Protein AF-A0A928SME7-F1 (afdb_monomer_lite)

Structure (mmCIF, N/CA/C/O backbone):
data_AF-A0A928SME7-F1
#
_entry.id   AF-A0A928SME7-F1
#
loop_
_atom_site.group_PDB
_atom_site.id
_atom_site.type_symbol
_atom_site.label_atom_id
_atom_site.label_alt_id
_atom_site.label_comp_id
_atom_site.label_asym_id
_atom_site.label_entity_id
_atom_site.label_seq_id
_atom_site.pdbx_PDB_ins_code
_atom_site.Cartn_x
_atom_site.Cartn_y
_atom_site.Cartn_z
_atom_site.occupancy
_atom_site.B_iso_or_equiv
_atom_site.auth_seq_id
_atom_site.auth_comp_id
_atom_site.auth_asym_id
_atom_site.auth_atom_id
_atom_site.pdbx_PDB_model_num
ATOM 1 N N . MET A 1 1 ? -74.076 28.732 -35.093 1.00 48.88 1 MET A N 1
ATOM 2 C CA . MET A 1 1 ? -73.305 27.623 -35.694 1.00 48.88 1 MET A CA 1
ATOM 3 C C . MET A 1 1 ? -71.975 28.179 -36.183 1.00 48.88 1 MET A C 1
ATOM 5 O O . MET A 1 1 ? -71.994 28.963 -37.117 1.00 48.88 1 MET A O 1
ATOM 9 N N . ALA A 1 2 ? -70.865 27.841 -35.518 1.00 42.25 2 ALA A N 1
ATOM 10 C CA . ALA A 1 2 ? -69.482 28.001 -35.992 1.00 42.25 2 ALA A CA 1
ATOM 11 C C . ALA A 1 2 ? -68.558 27.217 -35.035 1.00 42.25 2 ALA A C 1
ATOM 13 O O . ALA A 1 2 ? -68.690 27.354 -33.821 1.00 42.25 2 ALA A O 1
ATOM 14 N N . ARG A 1 3 ? -67.678 26.359 -35.569 1.00 56.59 3 ARG A N 1
ATOM 15 C CA . ARG A 1 3 ? -66.626 25.640 -34.822 1.00 56.59 3 ARG A CA 1
ATOM 16 C C . ARG A 1 3 ? -65.329 26.465 -34.838 1.00 56.59 3 ARG A C 1
ATOM 18 O O . ARG A 1 3 ? -65.010 26.996 -35.897 1.00 56.59 3 ARG A O 1
ATOM 25 N N . PRO A 1 4 ? -64.526 26.453 -33.766 1.00 50.28 4 PRO A N 1
ATOM 26 C CA . PRO A 1 4 ? -63.067 26.565 -33.866 1.00 50.28 4 PRO A CA 1
ATOM 27 C C . PRO A 1 4 ? -62.442 25.204 -33.487 1.00 50.28 4 PRO A C 1
ATOM 29 O O . PRO A 1 4 ? -62.723 24.668 -32.421 1.00 50.28 4 PRO A O 1
ATOM 32 N N . SER A 1 5 ? -61.870 24.454 -34.434 1.00 55.06 5 SER A N 1
ATOM 33 C CA . SER A 1 5 ? -60.511 24.559 -35.004 1.00 55.06 5 SER A CA 1
ATOM 34 C C . SER A 1 5 ? -59.432 24.023 -34.055 1.00 55.06 5 SER A C 1
ATOM 36 O O . SER A 1 5 ? -59.012 24.710 -33.129 1.00 55.06 5 SER A O 1
ATOM 38 N N . GLU A 1 6 ? -58.978 22.795 -34.332 1.00 55.50 6 GLU 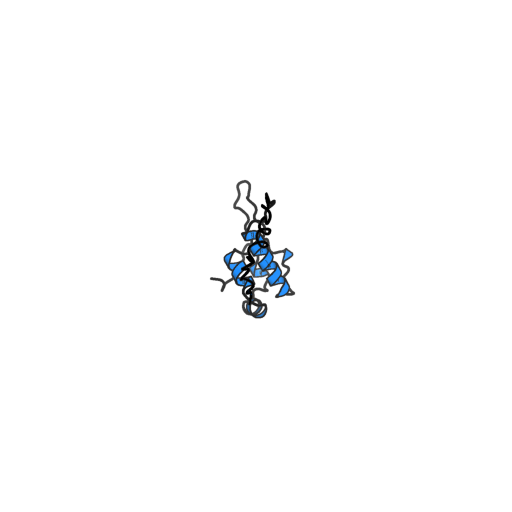A N 1
ATOM 39 C CA . GLU A 1 6 ? -57.745 22.202 -33.805 1.00 55.50 6 GLU A CA 1
ATOM 40 C C . GLU A 1 6 ? -56.544 23.132 -34.027 1.00 55.50 6 GLU A C 1
ATOM 42 O O . GLU A 1 6 ? -56.390 23.733 -35.088 1.00 55.50 6 GLU A O 1
ATOM 47 N N . SER A 1 7 ? -55.666 23.206 -33.029 1.00 55.75 7 SER A N 1
ATOM 48 C CA . SER A 1 7 ? -54.352 23.840 -33.115 1.00 55.75 7 SER A CA 1
ATOM 49 C C . SER A 1 7 ? -53.368 22.949 -32.363 1.00 55.75 7 SER A C 1
ATOM 51 O O . SER A 1 7 ? -53.189 23.054 -31.151 1.00 55.75 7 SER A O 1
ATOM 53 N N . ARG A 1 8 ? -52.785 21.991 -33.092 1.00 60.59 8 ARG A N 1
ATOM 54 C CA . ARG A 1 8 ? -51.649 21.178 -32.646 1.00 60.59 8 ARG A CA 1
ATOM 55 C C . ARG A 1 8 ? -50.414 22.077 -32.569 1.00 60.59 8 ARG A C 1
ATOM 57 O O . ARG A 1 8 ? -49.646 22.161 -33.522 1.00 60.59 8 ARG A O 1
ATOM 64 N N . THR A 1 9 ? -50.204 22.753 -31.447 1.00 55.84 9 THR A N 1
ATOM 65 C CA . THR A 1 9 ? -48.962 23.497 -31.194 1.00 55.84 9 THR A CA 1
ATOM 66 C C . THR A 1 9 ? -47.913 22.585 -30.575 1.00 55.84 9 THR A C 1
ATOM 68 O O . THR A 1 9 ? -47.749 22.501 -29.364 1.00 55.84 9 THR A O 1
ATOM 71 N N . SER A 1 10 ? -47.259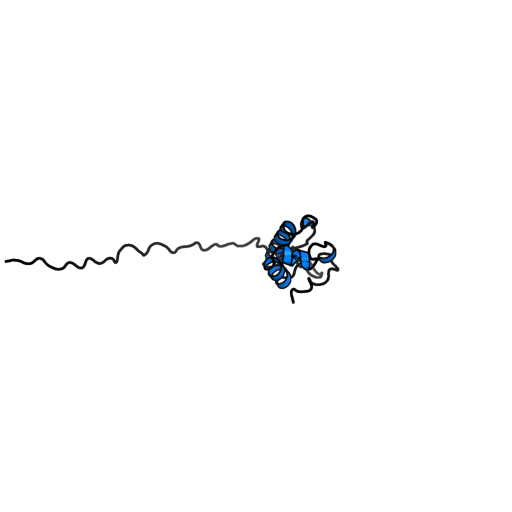 21.859 -31.480 1.00 49.44 10 SER A N 1
ATOM 72 C CA . SER A 1 10 ? -45.836 21.510 -31.507 1.00 49.44 10 SER A CA 1
ATOM 73 C C . SER A 1 10 ? -45.025 21.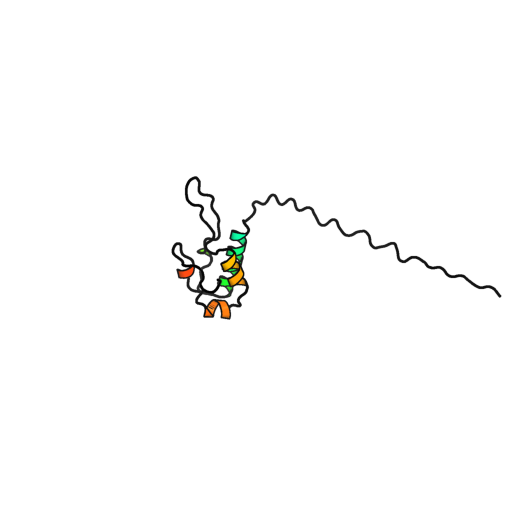870 -30.246 1.00 49.44 10 SER A C 1
ATOM 75 O O . SER A 1 10 ? -44.440 22.946 -30.146 1.00 49.44 10 SER A O 1
ATOM 77 N N . THR A 1 11 ? -44.918 20.938 -29.299 1.00 49.06 11 THR A N 1
ATOM 78 C CA . THR A 1 11 ? -43.910 20.953 -28.223 1.00 49.06 11 THR A CA 1
ATOM 79 C C . THR A 1 11 ? -42.562 20.451 -28.757 1.00 49.06 11 THR A C 1
ATOM 81 O O . THR A 1 11 ? -41.997 19.482 -28.260 1.00 49.06 11 THR A O 1
ATOM 84 N N . LEU A 1 12 ? -42.067 21.062 -29.831 1.00 51.06 12 LEU A N 1
ATOM 85 C CA . LEU A 1 12 ? -40.790 20.745 -30.477 1.00 51.06 12 LEU A CA 1
ATOM 86 C C . LEU A 1 12 ? -40.012 22.053 -30.624 1.00 51.06 12 LEU A C 1
ATOM 88 O O . LEU A 1 12 ? -39.969 22.640 -31.699 1.00 51.06 12 LEU A O 1
ATOM 92 N N . GLY A 1 13 ? -39.468 22.575 -29.524 1.00 48.75 13 GLY A N 1
ATOM 93 C CA . GLY A 1 13 ? -38.793 23.875 -29.589 1.00 48.75 13 GLY A CA 1
ATOM 94 C C . GLY A 1 13 ? -37.885 24.267 -28.429 1.00 48.75 13 GLY A C 1
ATOM 95 O O . GLY A 1 13 ? -37.453 25.411 -28.409 1.00 48.75 13 GLY A O 1
ATOM 96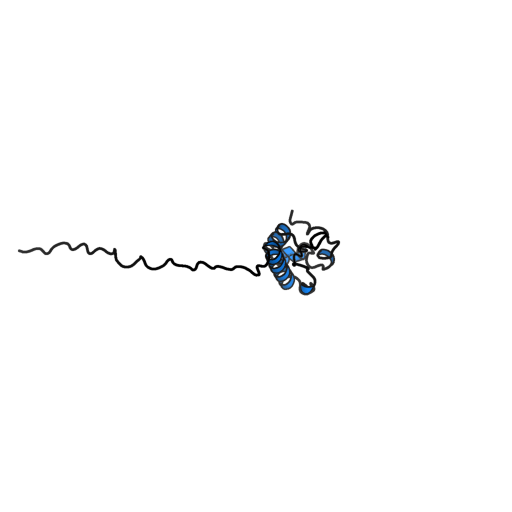 N N . ALA A 1 14 ? -37.582 23.388 -27.466 1.00 52.34 14 ALA A N 1
ATOM 97 C CA . ALA A 1 14 ? -36.823 23.815 -26.280 1.00 52.34 14 ALA A CA 1
ATOM 98 C C . ALA A 1 14 ? -35.835 22.785 -25.703 1.00 52.34 14 ALA A C 1
ATOM 100 O O . ALA A 1 14 ? -35.547 22.828 -24.513 1.00 52.34 14 ALA A O 1
ATOM 101 N N . LEU A 1 15 ? -35.299 21.854 -26.501 1.00 52.09 15 LEU A N 1
ATOM 102 C CA . LEU A 1 15 ? -34.376 20.839 -25.965 1.00 52.09 15 LEU A CA 1
ATOM 103 C C . LEU A 1 15 ? -33.244 20.471 -26.932 1.00 52.09 15 LEU A C 1
ATOM 105 O O . LEU A 1 15 ? -33.068 19.316 -27.289 1.00 52.09 15 LEU A O 1
ATOM 109 N N . LEU A 1 16 ? -32.459 21.458 -27.370 1.00 54.84 16 LEU A N 1
ATOM 110 C CA . LEU A 1 16 ? -31.201 21.213 -28.093 1.00 54.84 16 LEU A CA 1
ATOM 111 C C . LEU A 1 16 ? -30.116 22.226 -27.696 1.00 54.84 16 LEU A C 1
ATOM 113 O O . LEU A 1 16 ? -29.531 22.886 -28.549 1.00 54.84 16 LEU A O 1
ATOM 117 N N . LEU A 1 17 ? -29.841 22.377 -26.396 1.00 54.34 17 LEU A N 1
ATOM 118 C CA . LEU A 1 17 ? -28.705 23.190 -25.948 1.00 54.34 17 LEU A CA 1
ATOM 119 C C . LEU A 1 17 ? -28.049 22.648 -24.670 1.00 54.34 17 LEU A C 1
ATOM 121 O O . LEU A 1 17 ? -27.986 23.334 -23.658 1.00 54.34 17 LEU A O 1
ATOM 125 N N . ALA A 1 18 ? -27.572 21.405 -24.694 1.00 58.88 18 ALA A N 1
ATOM 126 C CA . ALA A 1 18 ? -26.698 20.901 -23.634 1.00 58.88 18 ALA A CA 1
ATOM 127 C C . ALA A 1 18 ? -25.894 19.689 -24.114 1.00 58.88 18 ALA A C 1
ATOM 129 O O . ALA A 1 18 ? -26.282 18.561 -23.843 1.00 58.88 18 ALA A O 1
ATOM 130 N N . LEU A 1 19 ? -24.794 19.909 -24.843 1.00 56.19 19 LEU A N 1
ATOM 131 C CA . LEU A 1 19 ? -23.697 18.933 -24.929 1.00 56.19 19 LEU A CA 1
ATOM 132 C C . LEU A 1 19 ? -22.468 19.549 -25.608 1.00 56.19 19 LEU A C 1
ATOM 134 O O . LEU A 1 19 ? -22.132 19.253 -26.747 1.00 56.19 19 LEU A O 1
ATOM 138 N N . VAL A 1 20 ? -21.779 20.422 -24.875 1.00 58.25 20 VAL A N 1
ATOM 139 C CA . VAL A 1 20 ? -20.344 20.658 -25.083 1.00 58.25 20 VAL A CA 1
ATOM 140 C C . VAL A 1 20 ? -19.694 20.537 -23.708 1.00 58.25 20 VAL A C 1
ATOM 142 O O . VAL A 1 20 ? -19.363 21.526 -23.062 1.00 58.25 20 VAL A O 1
ATOM 145 N N . VAL A 1 21 ? -19.622 19.304 -23.202 1.00 60.78 21 VAL A N 1
ATOM 146 C CA . VAL A 1 21 ? -18.790 18.985 -22.036 1.00 60.78 21 VAL A CA 1
ATOM 147 C C . VAL A 1 21 ? -17.352 18.920 -22.537 1.00 60.78 21 VAL A C 1
ATOM 149 O O . VAL A 1 21 ? -17.071 18.294 -23.558 1.00 60.78 21 VAL A O 1
ATOM 152 N N . GLY A 1 22 ? -16.491 19.681 -21.865 1.00 52.81 22 GLY A N 1
ATOM 153 C CA . GLY A 1 22 ? -15.178 20.096 -22.330 1.00 52.81 22 GLY A CA 1
ATOM 154 C C . GLY A 1 22 ? -14.282 18.967 -22.827 1.00 52.81 22 GLY A C 1
ATOM 155 O O . GLY A 1 22 ? -14.086 17.952 -22.163 1.00 52.81 22 GLY A O 1
ATOM 156 N N . PHE A 1 23 ? -13.654 19.219 -23.972 1.00 54.97 23 PHE A N 1
ATOM 157 C CA . PHE A 1 23 ? -12.395 18.588 -24.338 1.00 54.97 23 PHE A CA 1
ATOM 158 C C . PHE A 1 23 ? -11.336 19.014 -23.312 1.00 54.97 23 PHE A C 1
ATOM 160 O O . PHE A 1 23 ? -10.678 20.044 -23.456 1.00 54.97 23 PHE A O 1
ATOM 167 N N . GLY A 1 24 ? -11.216 18.243 -22.234 1.00 51.75 24 GLY A N 1
ATOM 168 C CA . GLY A 1 24 ? -10.110 18.348 -21.297 1.00 51.75 24 GLY A CA 1
ATOM 169 C C . GLY A 1 24 ? -8.834 17.886 -21.987 1.00 51.75 24 GLY A C 1
ATOM 170 O O . GLY A 1 24 ? -8.563 16.695 -22.076 1.00 51.75 24 GLY A O 1
ATOM 171 N N . THR A 1 25 ? -8.032 18.821 -22.490 1.00 57.47 25 THR A N 1
ATOM 172 C CA . THR A 1 25 ? -6.645 18.539 -22.867 1.00 57.47 25 THR A CA 1
ATOM 173 C C . THR A 1 25 ? -5.787 18.519 -21.605 1.00 57.47 25 THR A C 1
ATOM 175 O O . THR A 1 25 ? -4.982 19.422 -21.379 1.00 57.47 25 THR A O 1
ATOM 178 N N . SER A 1 26 ? -5.950 17.505 -20.756 1.00 50.81 26 SER A N 1
ATOM 179 C CA . SER A 1 26 ? -4.951 17.198 -19.738 1.00 50.81 26 SER A CA 1
ATOM 180 C C . SER A 1 26 ? -3.778 16.519 -20.438 1.00 50.81 26 SER A C 1
ATOM 182 O O . SER A 1 26 ? -3.711 15.297 -20.549 1.00 50.81 26 SER A O 1
ATOM 184 N N . ARG A 1 27 ? -2.826 17.319 -20.931 1.00 51.78 27 ARG A N 1
ATOM 185 C CA . ARG A 1 27 ? -1.433 16.864 -20.983 1.00 51.78 27 ARG A CA 1
ATOM 186 C C . ARG A 1 27 ? -1.012 16.670 -19.532 1.00 51.78 27 ARG A C 1
ATOM 188 O O . ARG A 1 27 ? -0.545 17.608 -18.895 1.00 51.78 27 ARG A O 1
ATOM 195 N N . GLY A 1 28 ? -1.334 15.499 -18.995 1.00 50.25 28 GLY A N 1
ATOM 196 C CA . GLY A 1 28 ? -1.027 15.152 -17.627 1.00 50.25 28 GLY A CA 1
ATOM 197 C C . GLY A 1 28 ? 0.480 15.202 -17.439 1.00 50.25 28 GLY A C 1
ATOM 198 O O . GLY A 1 28 ? 1.213 14.468 -18.094 1.00 50.25 28 GLY A O 1
ATOM 199 N N . PHE A 1 29 ? 0.917 15.992 -16.466 1.00 53.97 29 PHE A N 1
ATOM 200 C CA . PHE A 1 29 ? 1.813 15.462 -15.441 1.00 53.97 29 PHE A CA 1
ATOM 201 C C . PHE A 1 29 ? 1.058 14.317 -14.742 1.00 53.97 29 PHE A C 1
ATOM 203 O O . PHE A 1 29 ? 0.498 14.496 -13.667 1.00 53.97 29 PHE A O 1
ATOM 210 N N . GLY A 1 30 ? 0.819 13.239 -15.489 1.00 63.38 30 GLY A N 1
ATOM 211 C CA . GLY A 1 30 ? -0.224 12.272 -15.205 1.00 63.38 30 GLY A CA 1
ATOM 212 C C . GLY A 1 30 ? 0.372 11.159 -14.384 1.00 63.38 30 GLY A C 1
ATOM 213 O O . GLY A 1 30 ? 1.246 10.462 -14.890 1.00 63.38 30 GLY A O 1
ATOM 214 N N . LEU A 1 31 ? -0.121 11.014 -13.156 1.00 76.25 31 LEU A N 1
ATOM 215 C CA . LEU A 1 31 ? 0.054 9.785 -12.396 1.00 76.25 31 LEU A CA 1
ATOM 216 C C . LEU A 1 31 ? -0.345 8.616 -13.297 1.00 76.25 31 LEU A C 1
ATOM 218 O O . LEU A 1 31 ? -1.395 8.662 -13.957 1.00 76.25 31 LEU A O 1
ATOM 222 N N . ARG A 1 32 ? 0.519 7.609 -13.382 1.00 88.88 32 ARG A N 1
ATOM 223 C CA . ARG A 1 32 ? 0.208 6.384 -14.112 1.00 88.88 32 ARG A CA 1
ATOM 224 C C . ARG A 1 32 ? -0.944 5.677 -13.398 1.00 88.88 32 ARG A C 1
ATOM 226 O O . ARG A 1 32 ? -1.164 5.838 -12.200 1.00 88.88 32 ARG A O 1
ATOM 233 N N . GLU A 1 33 ? -1.723 4.913 -14.155 1.00 90.69 33 GLU A N 1
ATOM 234 C CA . GLU A 1 33 ? -2.919 4.254 -13.620 1.00 90.69 33 GLU A CA 1
ATOM 235 C C . GLU A 1 33 ? -2.581 3.278 -12.483 1.00 90.69 33 GLU A C 1
ATOM 237 O O . GLU A 1 33 ? -3.304 3.221 -11.498 1.00 90.69 33 GLU A O 1
ATOM 242 N N . ASP A 1 34 ? -1.454 2.572 -12.574 1.00 88.94 34 ASP A N 1
ATOM 243 C CA . ASP A 1 34 ? -0.970 1.661 -1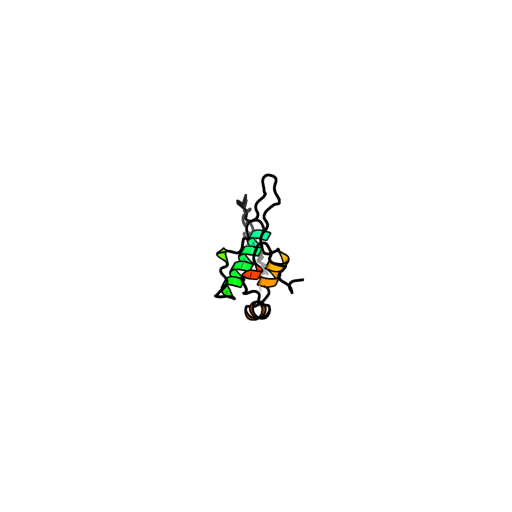1.533 1.00 88.94 34 ASP A CA 1
ATOM 244 C C . ASP A 1 34 ? -0.500 2.385 -10.261 1.00 88.94 34 ASP A C 1
ATOM 246 O O . ASP A 1 34 ? -0.713 1.866 -9.166 1.00 88.94 34 ASP A O 1
ATOM 250 N N . GLU A 1 35 ? 0.069 3.587 -10.385 1.00 92.06 35 GLU A N 1
ATOM 251 C CA . GLU A 1 35 ? 0.396 4.444 -9.235 1.00 92.06 35 GLU A CA 1
ATOM 252 C C . GLU A 1 35 ? -0.885 4.885 -8.524 1.00 92.06 35 GLU A C 1
ATOM 254 O O . GLU A 1 35 ? -1.042 4.669 -7.325 1.00 92.06 35 GLU A O 1
ATOM 259 N N . LEU A 1 36 ? -1.856 5.416 -9.279 1.00 93.81 36 LEU A N 1
ATOM 260 C CA . LEU A 1 36 ? -3.143 5.838 -8.724 1.00 93.81 36 LEU A CA 1
ATOM 261 C C . LEU A 1 36 ? -3.875 4.673 -8.049 1.00 93.81 36 LEU A C 1
ATOM 263 O O . LEU A 1 36 ? -4.461 4.835 -6.978 1.00 93.81 36 LEU A O 1
ATOM 267 N N . GLU A 1 37 ? -3.850 3.490 -8.662 1.00 93.94 37 GLU A N 1
ATOM 268 C CA . GLU A 1 37 ? -4.498 2.324 -8.081 1.00 93.94 37 GLU A CA 1
ATOM 269 C C . GLU A 1 37 ? -3.860 1.910 -6.751 1.00 93.94 37 GLU A C 1
ATOM 271 O O . GLU A 1 37 ? -4.590 1.611 -5.796 1.00 93.94 37 GLU A O 1
ATOM 276 N N . CYS A 1 38 ? -2.526 1.935 -6.687 1.00 93.31 38 CYS A N 1
ATOM 277 C CA . CYS A 1 38 ? -1.760 1.688 -5.472 1.00 93.31 38 CYS A CA 1
ATOM 278 C C . CYS A 1 38 ? -2.101 2.708 -4.377 1.00 93.31 38 CYS A C 1
ATOM 280 O O . CYS A 1 38 ? -2.448 2.296 -3.272 1.00 93.31 38 CYS A O 1
ATOM 282 N N . GLU A 1 39 ? -2.117 4.005 -4.698 1.00 94.31 39 GLU A N 1
ATOM 283 C CA . GLU A 1 39 ? -2.425 5.088 -3.752 1.00 94.31 39 GLU A CA 1
ATOM 284 C C . GLU A 1 39 ? -3.832 4.965 -3.153 1.00 94.31 39 GLU A C 1
ATOM 286 O O . GLU A 1 39 ? -4.031 5.053 -1.941 1.00 94.31 39 GLU A O 1
ATOM 291 N N . GLU A 1 40 ? -4.840 4.690 -3.983 1.00 95.69 40 GLU A N 1
ATOM 292 C CA . GLU A 1 40 ? -6.209 4.490 -3.500 1.00 95.69 40 GLU A CA 1
ATOM 293 C C . GLU A 1 40 ? -6.328 3.250 -2.598 1.00 95.69 40 GLU A C 1
ATOM 295 O O . GLU A 1 40 ? -7.114 3.235 -1.646 1.00 95.69 40 GLU A O 1
ATOM 300 N N . ALA A 1 41 ? -5.570 2.190 -2.893 1.00 94.62 41 ALA A N 1
ATOM 301 C CA . ALA A 1 41 ? -5.531 1.000 -2.052 1.00 94.62 41 ALA A CA 1
ATOM 302 C C . ALA A 1 41 ? -4.784 1.262 -0.736 1.00 94.62 41 ALA A C 1
ATOM 304 O O . ALA A 1 41 ? -5.255 0.825 0.314 1.00 94.62 41 ALA A O 1
ATOM 305 N N . ALA A 1 42 ? -3.682 2.014 -0.768 1.00 94.00 42 ALA A N 1
ATOM 306 C CA . ALA A 1 42 ? -2.952 2.454 0.413 1.00 94.00 42 ALA A CA 1
ATOM 307 C C . ALA A 1 42 ? -3.849 3.306 1.325 1.00 94.00 42 ALA A C 1
ATOM 309 O O . ALA A 1 42 ? -3.982 2.997 2.507 1.00 94.00 42 ALA A O 1
ATOM 310 N N . ALA A 1 43 ? -4.575 4.285 0.780 1.00 95.06 43 ALA A N 1
ATOM 311 C CA . ALA A 1 43 ? -5.542 5.080 1.538 1.00 95.06 43 ALA A CA 1
ATOM 312 C C . ALA A 1 43 ? -6.623 4.205 2.204 1.00 95.06 43 ALA A C 1
ATOM 314 O O . ALA A 1 43 ? -6.922 4.364 3.388 1.00 95.06 43 ALA A O 1
ATOM 315 N N . HIS A 1 44 ? -7.160 3.216 1.480 1.00 96.12 44 HIS A N 1
ATOM 316 C CA . HIS A 1 44 ? -8.124 2.274 2.052 1.00 96.12 44 HIS A CA 1
ATOM 317 C C . HIS A 1 44 ? -7.526 1.435 3.194 1.00 96.12 44 HIS A C 1
ATOM 319 O O . HIS A 1 44 ? -8.165 1.235 4.230 1.00 96.12 44 HIS A O 1
ATOM 325 N N . LEU A 1 45 ? -6.287 0.961 3.039 1.00 94.19 45 LEU A N 1
ATOM 326 C CA . LEU A 1 45 ? -5.579 0.253 4.104 1.00 94.19 45 LEU A CA 1
ATOM 327 C C . LEU A 1 45 ? -5.358 1.158 5.322 1.00 94.19 45 LEU A C 1
ATOM 329 O O . LEU A 1 45 ? -5.560 0.695 6.441 1.00 94.19 45 LEU A O 1
ATOM 333 N N . GLN A 1 46 ? -5.020 2.435 5.131 1.00 94.75 46 GLN A N 1
ATOM 334 C CA . GLN A 1 46 ? -4.871 3.406 6.220 1.00 94.75 46 GLN A CA 1
ATOM 335 C C . GLN A 1 46 ? -6.167 3.562 7.025 1.00 94.75 46 GLN A C 1
ATOM 337 O O . GLN A 1 46 ? -6.145 3.522 8.259 1.00 94.75 46 GLN A O 1
ATOM 342 N N . ASP A 1 47 ? -7.301 3.680 6.331 1.00 95.31 47 ASP A N 1
ATOM 343 C CA . ASP A 1 47 ? -8.620 3.789 6.957 1.00 95.31 47 ASP A CA 1
ATOM 344 C C . ASP A 1 47 ? -8.966 2.536 7.780 1.00 95.31 47 ASP A C 1
ATOM 346 O O . ASP A 1 47 ? -9.560 2.620 8.862 1.00 95.31 47 ASP A O 1
ATOM 350 N N . CYS A 1 48 ? -8.568 1.356 7.297 1.00 95.88 48 CYS A N 1
ATOM 351 C CA . CYS A 1 48 ? -8.867 0.077 7.936 1.00 95.88 48 CYS A CA 1
ATOM 352 C C . CYS A 1 48 ? -7.862 -0.350 9.020 1.00 95.88 48 CYS A C 1
ATOM 354 O O . CYS A 1 48 ? -8.237 -1.097 9.936 1.00 95.88 48 CYS A O 1
ATOM 356 N N . CYS A 1 49 ? -6.612 0.107 8.935 1.00 94.25 49 CYS A N 1
ATOM 357 C CA . CYS A 1 49 ? -5.466 -0.368 9.704 1.00 94.25 49 CYS A CA 1
ATOM 358 C C . CYS A 1 49 ? -4.758 0.797 10.412 1.00 94.25 49 CYS 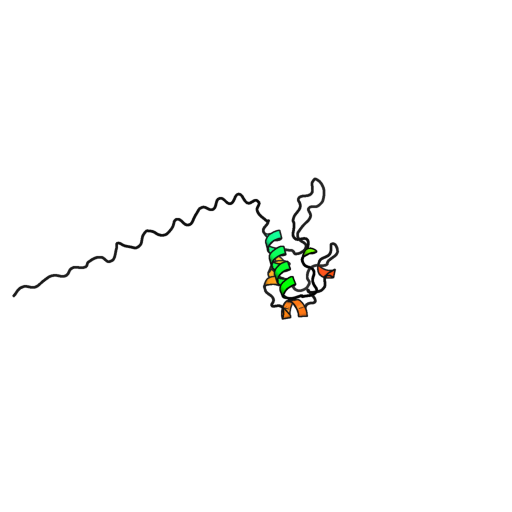A C 1
ATOM 360 O O . CYS A 1 49 ? -3.776 1.341 9.920 1.00 94.25 49 CYS A O 1
ATOM 362 N N . ARG A 1 50 ? -5.182 1.130 11.639 1.00 87.12 50 ARG A N 1
ATOM 363 C CA . ARG A 1 50 ? -4.608 2.255 12.416 1.00 87.12 50 ARG A CA 1
ATOM 364 C C . ARG A 1 50 ? -3.094 2.198 12.668 1.00 87.12 50 ARG A C 1
ATOM 366 O O . ARG A 1 50 ? -2.520 3.218 13.029 1.00 87.12 50 ARG A O 1
ATOM 373 N N . ASN A 1 51 ? -2.479 1.022 12.550 1.00 83.88 51 ASN A N 1
ATOM 374 C CA . ASN A 1 51 ? -1.052 0.816 12.808 1.00 83.88 51 ASN A CA 1
ATOM 375 C C . ASN A 1 51 ? -0.217 0.737 11.522 1.00 83.88 51 ASN A C 1
ATOM 377 O O . ASN A 1 51 ? 0.994 0.552 11.613 1.00 83.88 51 ASN A O 1
ATOM 381 N N . LEU A 1 52 ? -0.849 0.820 10.348 1.00 88.38 52 LEU A N 1
ATOM 382 C CA . LEU A 1 52 ? -0.144 0.776 9.078 1.00 88.38 52 LEU A CA 1
ATOM 383 C C . LEU A 1 52 ? 0.271 2.197 8.688 1.00 88.38 52 LEU A C 1
ATOM 385 O O . LEU A 1 52 ? -0.577 3.062 8.466 1.00 88.38 52 LEU A O 1
ATOM 389 N N . ASP A 1 53 ? 1.579 2.427 8.614 1.00 87.38 53 ASP A N 1
ATOM 390 C CA . ASP A 1 53 ? 2.139 3.666 8.084 1.00 87.38 53 ASP A CA 1
ATOM 391 C C . ASP A 1 53 ? 2.186 3.589 6.557 1.00 87.38 53 ASP A C 1
ATOM 393 O O . ASP A 1 53 ? 3.133 3.072 5.966 1.00 87.38 53 ASP A O 1
ATOM 397 N N . VAL A 1 54 ? 1.122 4.069 5.914 1.00 85.19 54 VAL A N 1
ATOM 398 C CA . VAL A 1 54 ? 0.992 4.011 4.452 1.00 85.19 54 VAL A CA 1
ATOM 399 C C . VAL A 1 54 ? 1.946 4.946 3.719 1.00 85.19 54 VAL A C 1
ATOM 401 O O . VAL A 1 54 ? 2.151 4.765 2.529 1.00 85.19 54 VAL A O 1
ATOM 404 N N . GLY A 1 55 ? 2.595 5.884 4.420 1.00 83.88 55 GLY A N 1
ATOM 405 C CA . GLY A 1 55 ? 3.654 6.712 3.839 1.00 83.88 55 GLY A CA 1
ATOM 406 C C . GLY A 1 55 ? 4.921 5.928 3.480 1.00 83.88 55 GLY A C 1
ATOM 407 O O . GLY A 1 55 ? 5.816 6.490 2.862 1.00 83.88 55 GLY A O 1
ATOM 408 N N . GLN A 1 56 ? 5.009 4.654 3.877 1.00 83.50 56 GLN A N 1
ATOM 409 C CA . GLN A 1 56 ? 6.090 3.737 3.500 1.00 83.50 56 GLN A CA 1
ATOM 410 C C . GLN A 1 56 ? 5.709 2.801 2.344 1.00 83.50 56 GLN A C 1
ATOM 412 O O . GLN A 1 56 ? 6.525 1.974 1.939 1.00 83.50 56 GLN A O 1
ATOM 417 N N . LEU A 1 57 ? 4.474 2.879 1.835 1.00 87.88 57 LEU A N 1
ATOM 418 C CA . LEU A 1 57 ? 4.067 2.133 0.649 1.00 87.88 57 LEU A CA 1
ATOM 419 C C . LEU A 1 57 ? 4.529 2.910 -0.584 1.00 87.88 57 LEU A C 1
ATOM 421 O O . LEU A 1 57 ? 3.947 3.928 -0.941 1.00 87.88 57 LEU A O 1
ATOM 425 N N . GLU A 1 58 ? 5.573 2.407 -1.234 1.00 89.75 58 GLU A N 1
ATOM 426 C CA . GLU A 1 58 ? 6.101 2.987 -2.469 1.00 89.75 58 GLU A CA 1
ATOM 427 C C . GLU A 1 58 ? 5.145 2.697 -3.631 1.00 89.75 58 GLU A C 1
ATOM 429 O O . GLU A 1 58 ? 5.098 1.582 -4.161 1.00 89.75 58 GLU A O 1
ATOM 434 N N . CYS A 1 59 ? 4.345 3.693 -4.005 1.00 90.69 59 CYS A N 1
ATOM 435 C CA . CYS A 1 59 ? 3.385 3.609 -5.103 1.00 90.69 59 CYS A CA 1
ATOM 436 C C . CYS A 1 59 ? 3.862 4.305 -6.383 1.00 90.69 59 CYS A C 1
ATOM 438 O O . CYS A 1 59 ? 3.130 4.303 -7.368 1.00 90.69 59 CYS A O 1
ATOM 440 N N . GLU A 1 60 ? 5.070 4.868 -6.397 1.00 89.81 60 GLU A N 1
ATOM 441 C CA . GLU A 1 60 ? 5.628 5.557 -7.559 1.00 89.81 60 GLU A CA 1
ATOM 442 C C . GLU A 1 60 ? 6.247 4.571 -8.559 1.00 89.81 60 GLU A C 1
ATOM 444 O O . GLU A 1 60 ? 6.832 3.541 -8.206 1.00 89.81 60 GLU A O 1
ATOM 449 N N . TYR A 1 61 ? 6.123 4.889 -9.844 1.00 86.81 61 TYR A N 1
ATOM 450 C CA . TYR A 1 61 ? 6.866 4.231 -10.900 1.00 86.81 61 TYR A CA 1
ATOM 451 C C . TYR A 1 61 ? 8.012 5.113 -11.366 1.00 86.81 61 TYR A C 1
ATOM 453 O O . TYR A 1 61 ? 7.819 6.224 -11.861 1.00 86.81 61 TYR A O 1
ATOM 461 N N . GLU A 1 62 ? 9.215 4.553 -11.325 1.00 85.50 62 GLU A N 1
ATOM 462 C CA . GLU A 1 62 ? 10.409 5.230 -11.807 1.00 85.50 62 GLU A CA 1
ATOM 463 C C . GLU A 1 62 ? 11.013 4.462 -12.984 1.00 85.50 62 GLU A C 1
ATOM 465 O O . GLU A 1 62 ? 11.469 3.319 -12.856 1.00 85.50 62 GLU A O 1
ATOM 470 N N . GLU A 1 63 ? 11.063 5.109 -14.153 1.00 81.56 63 GLU A N 1
ATOM 471 C CA . GLU A 1 63 ? 11.852 4.609 -15.278 1.00 81.56 63 GLU A CA 1
ATOM 472 C C . GLU A 1 63 ? 13.339 4.793 -14.967 1.00 81.56 63 GLU A C 1
ATOM 474 O O . GLU A 1 63 ? 13.910 5.875 -15.114 1.00 81.56 63 GLU A O 1
ATOM 479 N N . GLY A 1 64 ? 13.984 3.717 -14.517 1.00 72.25 64 GLY A N 1
ATOM 480 C CA . GLY A 1 64 ? 15.413 3.727 -14.235 1.00 72.25 64 GLY A CA 1
ATOM 481 C C . GLY A 1 64 ? 16.235 4.079 -15.480 1.00 72.25 64 GLY A C 1
ATOM 482 O O . GLY A 1 64 ? 16.047 3.518 -16.561 1.00 72.25 64 GLY A O 1
ATOM 483 N N . CYS A 1 65 ? 17.221 4.967 -15.333 1.00 70.88 65 CYS A N 1
ATOM 484 C CA . CYS A 1 65 ? 18.194 5.268 -16.385 1.00 70.88 65 CYS A CA 1
ATOM 485 C C . CYS A 1 65 ? 19.236 4.136 -16.496 1.00 70.88 65 CYS A C 1
ATOM 487 O O . CYS A 1 65 ? 20.381 4.287 -16.076 1.00 70.88 65 CYS A O 1
ATOM 489 N N . GLY A 1 66 ? 18.827 2.985 -17.043 1.00 73.00 66 GLY A N 1
ATOM 490 C CA . GLY A 1 66 ? 19.682 1.808 -17.268 1.00 73.00 66 GLY A CA 1
ATOM 491 C C . GLY A 1 66 ? 19.638 0.725 -16.179 1.00 73.00 66 GLY A C 1
ATOM 492 O O . GLY A 1 66 ? 20.458 -0.191 -16.222 1.00 73.00 66 GLY A O 1
ATOM 493 N N . GLY A 1 67 ? 18.699 0.817 -15.231 1.00 76.50 67 GLY A N 1
ATOM 494 C CA . GLY A 1 67 ? 18.394 -0.212 -14.224 1.00 76.50 67 GLY A CA 1
ATOM 495 C C . GLY A 1 67 ? 17.002 -0.826 -14.417 1.00 76.50 67 GLY A C 1
ATOM 496 O O . GLY A 1 67 ? 16.282 -0.446 -15.341 1.00 76.50 67 GLY A O 1
ATOM 497 N N . GLU A 1 68 ? 16.616 -1.772 -13.554 1.00 78.88 68 GLU A N 1
ATOM 498 C CA . GLU A 1 68 ? 15.222 -2.232 -13.523 1.00 78.88 68 GLU A CA 1
ATOM 499 C C . GLU A 1 68 ? 14.304 -1.090 -13.062 1.00 78.88 68 GLU A C 1
ATOM 501 O O . GLU A 1 68 ? 14.666 -0.364 -12.135 1.00 78.88 68 GLU A O 1
ATOM 506 N N . PRO A 1 69 ? 13.140 -0.900 -13.708 1.00 81.44 69 PRO A N 1
ATOM 507 C CA . PRO A 1 69 ? 12.197 0.129 -13.298 1.00 81.44 69 PRO A CA 1
ATOM 508 C C . PRO A 1 69 ? 11.645 -0.187 -11.905 1.00 81.44 69 PRO A C 1
ATOM 510 O O . PRO A 1 69 ? 11.254 -1.331 -11.641 1.00 81.44 69 PRO A O 1
ATOM 513 N N . ALA A 1 70 ? 11.572 0.828 -11.044 1.00 85.12 70 ALA A N 1
ATOM 514 C CA . ALA A 1 70 ? 10.817 0.726 -9.803 1.00 85.12 70 ALA A CA 1
ATOM 515 C C . ALA A 1 70 ? 9.327 0.700 -10.152 1.00 85.12 70 ALA A C 1
ATOM 517 O O . ALA A 1 70 ? 8.878 1.409 -11.055 1.00 85.12 70 ALA A O 1
ATOM 518 N N . ARG A 1 71 ? 8.567 -0.169 -9.489 1.00 88.06 71 ARG A N 1
ATOM 519 C CA . ARG A 1 71 ? 7.127 -0.317 -9.710 1.00 88.06 71 ARG A CA 1
ATOM 520 C C . ARG A 1 71 ? 6.383 -0.130 -8.393 1.00 88.06 71 ARG A C 1
ATOM 522 O O . ARG A 1 71 ? 6.958 -0.470 -7.359 1.00 88.06 71 ARG A O 1
ATOM 529 N N . PRO A 1 72 ? 5.103 0.277 -8.451 1.00 89.06 72 PRO A N 1
ATOM 530 C CA . PRO A 1 72 ? 4.257 0.336 -7.270 1.00 89.06 72 PRO A CA 1
ATOM 531 C C . PRO A 1 72 ? 4.259 -0.998 -6.514 1.00 89.06 72 PRO A C 1
ATOM 533 O O . PRO A 1 72 ? 4.159 -2.071 -7.123 1.00 89.06 72 PRO A O 1
ATOM 536 N N . VAL A 1 73 ? 4.341 -0.931 -5.186 1.00 89.56 73 VAL A N 1
ATOM 537 C CA . VAL A 1 73 ? 4.368 -2.100 -4.294 1.00 89.56 73 VAL A CA 1
ATOM 538 C C . VAL A 1 73 ? 3.107 -2.957 -4.432 1.00 89.56 73 VAL A C 1
ATOM 540 O O . VAL A 1 73 ? 3.150 -4.186 -4.337 1.00 89.56 73 VAL A O 1
ATOM 543 N N . LEU A 1 74 ? 1.971 -2.318 -4.719 1.00 89.38 74 LEU A N 1
ATOM 544 C CA . LEU A 1 74 ? 0.729 -2.993 -5.054 1.00 89.38 74 LEU A CA 1
ATOM 545 C C . LEU A 1 74 ? 0.569 -3.081 -6.566 1.00 89.38 74 LEU A C 1
ATOM 547 O O . LEU A 1 74 ? 0.451 -2.077 -7.262 1.00 89.38 74 LEU A O 1
ATOM 551 N N . SER A 1 75 ? 0.464 -4.311 -7.071 1.00 88.94 75 SER A N 1
ATOM 552 C CA . SER A 1 75 ? 0.014 -4.513 -8.449 1.00 88.94 75 SER A CA 1
ATOM 553 C C . SER A 1 75 ? -1.428 -4.007 -8.636 1.00 88.94 75 SER A C 1
ATOM 555 O O . SER A 1 75 ? -2.224 -4.097 -7.695 1.00 88.94 75 SER A O 1
ATOM 557 N N . PRO A 1 76 ? -1.810 -3.601 -9.860 1.00 89.62 76 PRO A N 1
ATOM 558 C CA . PRO A 1 76 ? -3.183 -3.238 -10.220 1.00 89.62 76 PRO A CA 1
ATOM 559 C C . PRO A 1 76 ? -4.264 -4.203 -9.703 1.00 89.62 76 PRO A C 1
ATOM 561 O O . PRO A 1 76 ? -5.288 -3.800 -9.148 1.00 89.62 76 PRO A O 1
ATOM 564 N N . ASP A 1 77 ? -4.034 -5.512 -9.837 1.00 90.12 77 ASP A N 1
ATOM 565 C CA . ASP A 1 77 ? -4.986 -6.533 -9.387 1.00 90.12 77 ASP A CA 1
ATOM 566 C C . ASP A 1 77 ? -5.098 -6.596 -7.861 1.00 90.12 77 ASP A C 1
ATOM 568 O O . ASP A 1 77 ? -6.208 -6.666 -7.327 1.00 90.12 77 ASP A O 1
ATOM 572 N N . ALA A 1 78 ? -3.966 -6.519 -7.155 1.00 90.56 78 ALA A N 1
ATOM 573 C CA . ALA A 1 78 ? -3.946 -6.481 -5.696 1.00 90.56 78 ALA A CA 1
ATOM 574 C C . ALA A 1 78 ? -4.638 -5.217 -5.167 1.00 90.56 78 ALA A C 1
ATOM 576 O O . ALA A 1 78 ? -5.505 -5.314 -4.300 1.00 90.56 78 ALA A O 1
ATOM 577 N N . ALA A 1 79 ? -4.336 -4.053 -5.747 1.00 92.50 79 ALA A N 1
ATOM 578 C CA . ALA A 1 79 ? -4.956 -2.782 -5.398 1.00 92.50 79 ALA A CA 1
ATOM 579 C C . ALA A 1 79 ? -6.485 -2.823 -5.560 1.00 92.50 79 ALA A C 1
ATOM 581 O O . ALA A 1 79 ? -7.235 -2.548 -4.620 1.00 92.50 79 ALA A O 1
ATOM 582 N N . ARG A 1 80 ? -6.976 -3.261 -6.727 1.00 93.44 80 ARG A N 1
ATOM 583 C CA . ARG A 1 80 ? -8.420 -3.412 -6.979 1.00 93.44 80 ARG A CA 1
ATOM 584 C C . ARG A 1 80 ? -9.085 -4.413 -6.044 1.00 93.44 80 ARG A C 1
ATOM 586 O O . ARG A 1 80 ? -10.244 -4.225 -5.678 1.00 93.44 80 ARG A O 1
ATOM 593 N N . CYS A 1 81 ? -8.396 -5.494 -5.708 1.00 93.81 81 CYS A N 1
ATOM 594 C CA . CYS A 1 81 ? -8.896 -6.501 -4.785 1.00 93.81 81 CYS A CA 1
ATOM 595 C C . CYS A 1 81 ? -9.031 -5.944 -3.361 1.00 93.81 81 CYS A C 1
ATOM 597 O O . CYS A 1 81 ? -10.102 -6.075 -2.769 1.00 93.81 81 CYS A O 1
ATOM 599 N N . ILE A 1 82 ? -8.002 -5.257 -2.853 1.00 93.31 82 ILE A N 1
ATOM 600 C CA . ILE A 1 82 ? -8.008 -4.604 -1.537 1.00 93.31 82 ILE A CA 1
ATOM 601 C C . ILE A 1 82 ? -9.188 -3.638 -1.420 1.00 93.31 82 ILE A C 1
ATOM 603 O O . ILE A 1 82 ? -9.983 -3.765 -0.494 1.00 93.31 82 ILE A O 1
ATOM 607 N N . ARG A 1 83 ? -9.383 -2.753 -2.406 1.00 94.88 83 ARG A N 1
ATOM 608 C CA . ARG A 1 83 ? -10.475 -1.759 -2.396 1.00 94.88 83 ARG A CA 1
ATOM 609 C C . ARG A 1 83 ? -11.887 -2.348 -2.473 1.00 94.88 83 ARG A C 1
ATOM 611 O O . ARG A 1 83 ? -12.856 -1.635 -2.234 1.00 94.88 83 ARG A O 1
ATOM 618 N N . LYS A 1 84 ? -12.035 -3.615 -2.874 1.00 95.94 84 LYS A N 1
ATOM 619 C CA . LYS A 1 84 ? -13.338 -4.304 -2.915 1.00 95.94 84 LYS A CA 1
ATOM 620 C C . LYS A 1 84 ? -13.725 -4.919 -1.575 1.00 95.94 84 LYS A C 1
ATOM 622 O O . LYS A 1 84 ? -14.884 -5.301 -1.415 1.00 95.94 84 LYS A O 1
ATOM 627 N N . LEU A 1 85 ? -12.775 -5.078 -0.658 1.00 95.25 85 LEU A N 1
ATOM 628 C CA . LEU A 1 85 ? -13.057 -5.575 0.678 1.00 95.25 85 LEU A CA 1
ATOM 629 C C . LEU A 1 85 ? -13.526 -4.432 1.576 1.00 95.25 85 LEU A C 1
ATOM 631 O O . LEU A 1 85 ? -13.230 -3.265 1.347 1.00 95.25 85 LEU A O 1
ATOM 635 N N . ASP A 1 86 ? -14.269 -4.786 2.616 1.00 97.19 86 ASP A N 1
ATOM 636 C CA . ASP A 1 86 ? -14.440 -3.910 3.763 1.00 97.19 86 ASP A CA 1
ATOM 637 C C . ASP A 1 86 ? -13.274 -4.098 4.745 1.00 97.19 86 ASP A C 1
ATOM 639 O O . ASP A 1 86 ? -12.440 -5.002 4.617 1.00 97.19 86 ASP A O 1
ATOM 643 N N . CYS A 1 87 ? -13.218 -3.253 5.772 1.00 97.06 87 CYS A N 1
ATOM 644 C CA . CYS A 1 87 ? -12.126 -3.314 6.734 1.00 97.06 87 CYS A CA 1
ATOM 645 C C . CYS A 1 87 ? -12.074 -4.627 7.527 1.00 97.06 87 CYS A C 1
ATOM 647 O O . CYS A 1 87 ? -10.998 -5.010 7.985 1.00 97.06 87 CYS A O 1
ATOM 649 N N . ASP A 1 88 ? -13.194 -5.332 7.696 1.00 96.56 88 ASP A N 1
ATOM 650 C CA . ASP A 1 88 ? -13.195 -6.657 8.323 1.00 96.56 88 ASP A CA 1
ATOM 651 C C . ASP A 1 88 ? -12.565 -7.697 7.382 1.00 96.56 88 ASP A C 1
ATOM 653 O O . ASP A 1 88 ? -11.753 -8.523 7.810 1.00 96.56 88 ASP A O 1
ATOM 657 N N . GLY A 1 89 ? -12.851 -7.611 6.083 1.00 94.62 89 GLY A N 1
ATOM 658 C CA . GLY A 1 89 ? -12.224 -8.398 5.029 1.00 94.62 89 GLY A CA 1
ATOM 659 C C . GLY A 1 89 ? -10.716 -8.167 4.924 1.00 94.62 89 GLY A C 1
ATOM 660 O O . GLY A 1 89 ? -9.965 -9.140 4.846 1.00 94.62 89 GLY A O 1
ATOM 661 N N . VAL A 1 90 ? -10.271 -6.910 4.986 1.00 94.00 90 VAL A N 1
ATOM 662 C CA . VAL A 1 90 ? -8.845 -6.540 5.008 1.00 94.00 90 VAL A CA 1
ATOM 663 C C . VAL A 1 90 ? -8.162 -7.095 6.263 1.00 94.00 90 VAL A C 1
ATOM 665 O O . VAL A 1 90 ? -7.150 -7.793 6.178 1.00 94.00 90 VAL A O 1
ATOM 668 N N . ARG A 1 91 ? -8.742 -6.849 7.446 1.00 93.38 91 ARG A N 1
ATOM 669 C CA . ARG A 1 91 ? -8.159 -7.258 8.735 1.00 93.38 91 ARG A CA 1
ATOM 670 C C . ARG A 1 91 ? -8.099 -8.774 8.903 1.00 93.38 91 ARG A C 1
ATOM 672 O O . ARG A 1 91 ? -7.087 -9.291 9.367 1.00 93.38 91 ARG A O 1
ATOM 679 N N . SER A 1 92 ? -9.144 -9.496 8.497 1.00 93.56 92 SER A N 1
ATOM 680 C CA . SER A 1 92 ? -9.198 -10.966 8.597 1.00 93.56 92 SER A CA 1
ATOM 681 C C . SER A 1 92 ? -8.144 -11.681 7.747 1.00 93.56 92 SER A C 1
ATOM 683 O O . SER A 1 92 ? -7.811 -12.826 8.039 1.00 93.56 92 SER A O 1
ATOM 685 N N . ARG A 1 93 ? -7.590 -11.007 6.733 1.00 91.12 93 ARG A N 1
ATOM 686 C CA . ARG A 1 93 ? -6.512 -11.526 5.878 1.00 91.12 93 ARG A CA 1
ATOM 687 C C . ARG A 1 93 ? -5.113 -11.168 6.374 1.00 91.12 93 ARG A C 1
ATOM 689 O O . ARG A 1 93 ? -4.134 -11.573 5.763 1.00 91.12 93 ARG A O 1
ATOM 696 N N . GLY A 1 94 ? -5.010 -10.415 7.470 1.00 90.81 94 GLY A N 1
ATOM 697 C CA . GLY A 1 94 ? -3.725 -9.982 8.018 1.00 90.81 94 GLY A CA 1
ATOM 698 C C . GLY A 1 94 ? -3.054 -8.862 7.221 1.00 90.81 94 GLY A C 1
ATOM 699 O O . GLY A 1 94 ? -1.896 -8.557 7.471 1.00 90.81 94 GLY A O 1
ATOM 700 N N . TRP A 1 95 ? -3.766 -8.201 6.304 1.00 91.00 95 TRP A N 1
ATOM 701 C CA . TRP A 1 95 ? -3.196 -7.171 5.423 1.00 91.00 95 TRP A CA 1
ATOM 702 C C . TRP A 1 95 ? -2.864 -5.844 6.122 1.00 91.00 95 TRP A C 1
ATOM 704 O O . TRP A 1 95 ? -2.360 -4.921 5.494 1.00 91.00 95 TRP A O 1
ATOM 714 N N . CYS A 1 96 ? -3.101 -5.737 7.428 1.00 91.81 96 CYS A N 1
ATOM 715 C CA . CYS A 1 96 ? -2.628 -4.607 8.229 1.00 91.81 96 CYS A CA 1
ATOM 716 C C . CYS A 1 96 ? -1.165 -4.745 8.681 1.00 91.81 96 CYS A C 1
ATOM 718 O O . CYS A 1 96 ? -0.680 -3.874 9.400 1.00 91.81 96 CYS A O 1
ATOM 720 N N . GLU A 1 97 ? -0.489 -5.839 8.326 1.00 88.19 97 GLU A N 1
ATOM 721 C CA . GLU A 1 97 ? 0.892 -6.097 8.720 1.00 88.19 97 GLU A CA 1
ATOM 722 C C . GLU A 1 97 ? 1.879 -5.374 7.775 1.00 88.19 97 GLU A C 1
ATOM 724 O O . GLU A 1 97 ? 1.898 -5.681 6.581 1.00 88.19 97 GLU A O 1
ATOM 729 N N . PRO A 1 98 ? 2.737 -4.456 8.269 1.00 83.56 98 PRO A N 1
ATOM 730 C CA . PRO A 1 98 ? 3.661 -3.692 7.422 1.00 83.56 98 PRO A CA 1
ATOM 731 C C . PRO A 1 98 ? 4.651 -4.554 6.627 1.00 83.56 98 PRO A C 1
ATOM 733 O O . PRO A 1 98 ? 5.066 -4.176 5.534 1.00 83.56 98 PRO A O 1
ATOM 736 N N . SER A 1 99 ? 5.007 -5.739 7.142 1.00 83.19 99 SER A N 1
ATOM 737 C CA . SER A 1 99 ? 5.929 -6.663 6.460 1.00 83.19 99 SER A CA 1
ATOM 738 C C . SER A 1 99 ? 5.417 -7.178 5.105 1.00 83.19 99 SER A C 1
ATOM 740 O O . SER A 1 99 ? 6.204 -7.705 4.321 1.00 83.19 99 SER A O 1
ATOM 742 N N . LEU A 1 100 ? 4.132 -6.973 4.793 1.00 83.19 100 LEU A N 1
ATOM 743 C CA . LEU A 1 100 ? 3.514 -7.317 3.510 1.00 83.19 100 LEU A CA 1
ATOM 744 C C . LEU A 1 100 ? 3.734 -6.278 2.398 1.00 83.19 100 LEU A C 1
ATOM 746 O O . LEU A 1 100 ? 3.267 -6.504 1.284 1.00 83.19 100 LEU A O 1
ATOM 750 N N . TYR A 1 101 ? 4.425 -5.165 2.666 1.00 81.69 101 TYR A N 1
ATOM 751 C CA . TYR A 1 101 ? 4.612 -4.072 1.697 1.00 81.69 101 TYR A CA 1
ATOM 752 C C . TYR A 1 101 ? 6.083 -3.638 1.530 1.00 81.69 101 TYR A C 1
ATOM 754 O O . TYR A 1 101 ? 6.367 -2.563 1.018 1.00 81.69 101 TYR A O 1
ATOM 762 N N . GLY A 1 102 ? 7.042 -4.455 1.977 1.00 66.75 102 GLY A N 1
ATOM 763 C CA . GLY A 1 102 ? 8.476 -4.219 1.764 1.00 66.75 102 GLY A CA 1
ATOM 764 C C . GLY A 1 102 ? 9.003 -4.710 0.401 1.00 66.75 102 GLY A C 1
ATOM 765 O O . GLY A 1 102 ? 8.290 -5.387 -0.336 1.00 66.75 102 GLY A O 1
ATOM 766 N N . PRO A 1 103 ? 10.288 -4.466 0.079 1.00 56.47 103 PRO A N 1
ATOM 767 C CA . PRO A 1 103 ? 10.913 -4.885 -1.187 1.00 56.47 103 PRO A CA 1
ATOM 768 C C . PRO A 1 103 ? 11.003 -6.413 -1.371 1.00 56.47 103 PRO A C 1
ATOM 770 O O . PRO A 1 103 ? 11.209 -6.895 -2.481 1.00 56.47 103 PRO A O 1
ATOM 773 N N . GLU A 1 104 ? 10.840 -7.181 -0.290 1.00 51.69 104 GLU A N 1
ATOM 774 C CA . GLU A 1 104 ? 10.763 -8.650 -0.298 1.00 51.69 104 GLU A CA 1
ATOM 775 C C . GLU A 1 104 ? 9.322 -9.165 -0.135 1.00 51.69 104 GLU A C 1
ATOM 777 O O . GLU A 1 104 ? 9.100 -10.374 -0.008 1.00 51.69 104 GLU A O 1
ATOM 782 N N . ALA A 1 105 ? 8.332 -8.267 -0.087 1.00 52.84 105 ALA A N 1
ATOM 783 C CA . ALA A 1 105 ? 6.975 -8.643 0.243 1.00 52.84 105 ALA A CA 1
ATOM 784 C C . ALA A 1 105 ? 6.333 -9.479 -0.860 1.00 52.84 105 ALA A C 1
ATOM 786 O O . ALA A 1 105 ? 6.195 -9.097 -2.024 1.00 52.84 105 ALA A O 1
ATOM 787 N N . GLN A 1 106 ? 5.932 -10.670 -0.444 1.00 49.50 106 GLN A N 1
ATOM 788 C CA . GLN A 1 106 ? 5.234 -11.629 -1.267 1.00 49.50 106 GLN A CA 1
ATOM 789 C C . GLN A 1 106 ? 3.817 -11.118 -1.509 1.00 49.50 106 GLN A C 1
ATOM 791 O O . GLN A 1 106 ? 3.116 -10.756 -0.568 1.00 49.50 106 GLN A O 1
ATOM 796 N N . SER A 1 107 ? 3.445 -11.091 -2.792 1.00 57.09 107 SER A N 1
ATOM 797 C CA . SER A 1 107 ? 2.084 -11.009 -3.337 1.00 57.09 107 SER A CA 1
ATOM 798 C C . SER A 1 107 ? 1.002 -11.128 -2.265 1.00 57.09 107 SER A C 1
ATOM 800 O O . SER A 1 107 ? 0.894 -12.191 -1.666 1.00 57.09 107 SER A O 1
ATOM 802 N N . ILE A 1 108 ? 0.192 -10.084 -2.072 1.00 67.62 108 ILE A N 1
ATOM 803 C CA . ILE A 1 108 ? -1.041 -10.102 -1.269 1.00 67.62 108 ILE A CA 1
ATOM 804 C C . ILE A 1 108 ? -1.829 -11.392 -1.589 1.00 67.62 108 ILE A C 1
ATOM 806 O O . ILE A 1 108 ? -2.538 -11.481 -2.599 1.00 67.62 108 ILE A O 1
ATOM 810 N N . GLU A 1 109 ? -1.632 -12.439 -0.782 1.00 63.22 109 GLU A N 1
ATOM 811 C CA . GLU A 1 109 ? -2.208 -13.754 -1.045 1.00 63.22 109 GLU A CA 1
ATOM 812 C C . GLU A 1 109 ? -3.719 -13.681 -0.797 1.00 63.22 109 GLU A C 1
ATOM 814 O O . GLU A 1 109 ? -4.185 -13.067 0.165 1.00 63.22 109 GLU A O 1
ATOM 819 N N . GLY A 1 110 ? -4.506 -14.272 -1.699 1.00 65.88 110 GLY A N 1
ATOM 820 C CA . GLY A 1 110 ? -5.973 -14.210 -1.657 1.00 65.88 110 GLY A CA 1
ATOM 821 C C . GLY A 1 110 ? -6.616 -13.156 -2.566 1.00 65.88 110 GLY A C 1
ATOM 822 O O . GLY A 1 110 ? -7.842 -13.058 -2.581 1.00 65.88 110 GLY A O 1
ATOM 823 N N . CYS A 1 111 ? -5.819 -12.413 -3.342 1.00 72.38 111 CYS A N 1
ATOM 824 C CA . CYS A 1 111 ? -6.289 -11.592 -4.469 1.00 72.38 111 CYS A CA 1
ATOM 825 C C . CYS A 1 111 ? -6.106 -12.250 -5.850 1.00 72.38 111 CYS A C 1
ATOM 827 O O . CYS A 1 111 ? -6.371 -11.611 -6.868 1.00 72.38 111 CYS A O 1
ATOM 829 N N . ARG A 1 112 ? -5.650 -13.508 -5.882 1.00 59.53 112 ARG A N 1
ATOM 830 C CA . ARG A 1 112 ? -5.537 -14.352 -7.080 1.00 59.53 112 ARG A CA 1
ATOM 831 C C . ARG A 1 112 ? -6.629 -15.409 -7.113 1.00 59.53 112 ARG A C 1
ATOM 833 O O . ARG A 1 112 ? -6.947 -15.938 -6.026 1.00 59.53 112 ARG A O 1
#

pLDDT: mean 76.91, std 17.33, range [42.25, 97.19]

Foldseek 3Di:
DDDDDDDPPDPPDPPDPDDPDDPPPCPDVDQDPQLVLLVQLLVQLVVLAVPAPSVPFPSDWADDPPDDIDHGLDGNLRSVQSVVDHSVRCVVLVVSDNCCRDPPHDDSPPSD

Radius of gyration: 26.41 Å; chains: 1; bounding box: 93×42×49 Å

Sequence (112 aa):
MARPSESRTSTLGALLLALVVGFGTSRGFGLREDELECEEAAAHLQDCCRNLDVGQLECEYEEGCGGEPARPVLSPDAARCIRKLDCDGVRSRGWCEPSLYGPEAQSIEGCR

Secondary structure (DSSP, 8-state):
------------SS---------------PPPHHHHHHHHHHHHHHHH-TT--GGGS----B--SSSPPB--SS-HHHHHHHTTS-HHHHHHTTTT-GGGGSTT----TT--